Protein AF-A0A6V7JQC1-F1 (afdb_monomer_lite)

Secondary structure (DSSP, 8-state):
---GGG-B--EEE-SSGGGEEE-GGG-BS-----HHHHHHHHHHHHHHHHHHHHHTTTS----HHHHHHHHHHHHHHHHHHTT---EEEEEEEE--SSSSSEEEEEEEE-

Structure (mmCIF, N/CA/C/O backbone):
data_AF-A0A6V7JQC1-F1
#
_entry.id   AF-A0A6V7JQC1-F1
#
loop_
_atom_site.group_PDB
_atom_site.id
_atom_site.type_symbol
_atom_site.label_atom_id
_atom_site.label_alt_id
_atom_site.label_comp_id
_atom_site.label_asym_id
_atom_site.label_entity_id
_atom_site.label_seq_id
_atom_site.pdbx_PDB_ins_code
_atom_site.Cartn_x
_atom_site.Cartn_y
_atom_site.Cartn_z
_atom_site.occupancy
_atom_site.B_iso_or_equiv
_atom_site.auth_seq_id
_atom_site.auth_comp_id
_atom_site.auth_asym_id
_atom_site.auth_atom_id
_atom_site.pdbx_PDB_model_num
ATOM 1 N N . GLY A 1 1 ? 7.703 18.642 -7.700 1.00 82.50 1 GLY A N 1
ATOM 2 C CA . GLY A 1 1 ? 7.455 17.409 -6.925 1.00 82.50 1 GLY A CA 1
ATOM 3 C C . GLY A 1 1 ? 6.597 17.744 -5.724 1.00 82.50 1 GLY A C 1
ATOM 4 O O . GLY A 1 1 ? 6.669 18.875 -5.261 1.00 82.50 1 GLY A O 1
ATOM 5 N N . ILE A 1 2 ? 5.774 16.802 -5.265 1.00 93.81 2 ILE A N 1
ATOM 6 C CA . ILE A 1 2 ? 4.925 16.946 -4.070 1.00 93.81 2 ILE A CA 1
ATOM 7 C C . ILE A 1 2 ? 5.698 16.381 -2.870 1.00 93.81 2 ILE A C 1
ATOM 9 O O . ILE A 1 2 ? 6.441 15.416 -3.031 1.00 93.81 2 ILE A O 1
ATOM 13 N N . ASP A 1 3 ? 5.540 16.981 -1.690 1.00 96.88 3 ASP A N 1
ATOM 14 C CA . ASP A 1 3 ? 6.086 16.448 -0.436 1.00 96.88 3 ASP A CA 1
ATOM 15 C C . ASP A 1 3 ? 5.550 15.021 -0.180 1.00 96.88 3 ASP A C 1
ATOM 17 O O . ASP A 1 3 ? 4.334 14.868 -0.017 1.00 96.88 3 ASP A O 1
ATOM 21 N N . PRO A 1 4 ? 6.408 13.980 -0.121 1.00 96.31 4 PRO A N 1
ATOM 22 C CA . PRO A 1 4 ? 5.973 12.597 0.071 1.00 96.31 4 PRO A CA 1
ATOM 23 C C . PRO A 1 4 ? 5.170 12.370 1.353 1.00 96.31 4 PRO A C 1
ATOM 25 O O . PRO A 1 4 ? 4.326 11.478 1.382 1.00 96.31 4 PRO A O 1
ATOM 28 N N . GLN A 1 5 ? 5.382 13.177 2.400 1.00 96.69 5 GLN A N 1
ATOM 29 C CA . GLN A 1 5 ? 4.619 13.058 3.650 1.00 96.69 5 GLN A CA 1
ATOM 30 C C . GLN A 1 5 ? 3.147 13.456 3.483 1.00 96.69 5 GLN A C 1
ATOM 32 O O . GLN A 1 5 ? 2.305 13.075 4.293 1.00 96.69 5 GLN A O 1
ATOM 37 N N . LYS A 1 6 ? 2.831 14.210 2.425 1.00 96.44 6 LYS A N 1
ATOM 38 C CA . LYS A 1 6 ? 1.478 14.670 2.095 1.00 96.44 6 LYS A CA 1
ATOM 39 C C . LYS A 1 6 ? 0.823 13.832 0.998 1.0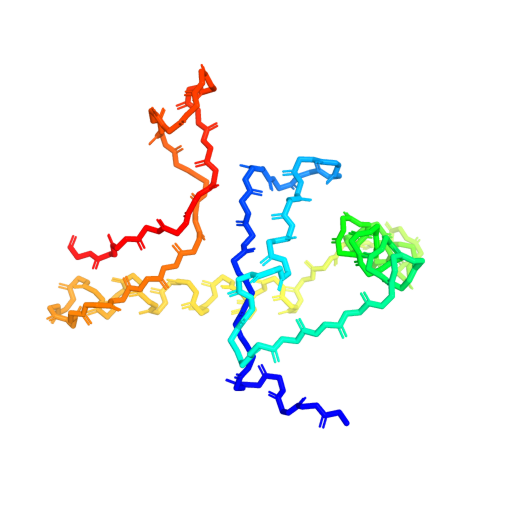0 96.44 6 LYS A C 1
ATOM 41 O O . LYS A 1 6 ? -0.283 14.166 0.581 1.00 96.44 6 LYS A O 1
ATOM 46 N N . VAL A 1 7 ? 1.492 12.778 0.524 1.00 97.50 7 VAL A N 1
ATOM 47 C CA . VAL A 1 7 ? 0.988 11.883 -0.520 1.00 97.50 7 VAL A CA 1
ATOM 48 C C . VAL A 1 7 ? 0.545 10.561 0.097 1.00 97.50 7 VAL A C 1
ATOM 50 O O . VAL A 1 7 ? 1.299 9.898 0.805 1.00 97.50 7 VAL A O 1
ATOM 53 N N . SER A 1 8 ? -0.676 10.151 -0.220 1.00 97.50 8 SER A N 1
ATOM 54 C CA . SER A 1 8 ? -1.218 8.840 0.114 1.00 97.50 8 SER A CA 1
ATOM 55 C C . SER A 1 8 ? -1.763 8.184 -1.145 1.00 97.50 8 SER A C 1
ATOM 57 O O . SER A 1 8 ? -2.549 8.792 -1.868 1.00 97.50 8 SER A O 1
ATOM 59 N N . VAL A 1 9 ? -1.342 6.950 -1.406 1.00 98.25 9 VAL A N 1
ATOM 60 C CA . VAL A 1 9 ? -1.800 6.130 -2.530 1.00 98.25 9 VAL A CA 1
ATOM 61 C C . VAL A 1 9 ? -2.232 4.780 -1.961 1.00 98.25 9 VAL A C 1
ATOM 63 O O . VAL A 1 9 ? -1.387 4.080 -1.398 1.00 98.25 9 VAL A O 1
ATOM 66 N N . PRO A 1 10 ? -3.510 4.388 -2.086 1.00 98.44 10 PRO A N 1
ATOM 67 C CA . PRO A 1 10 ? -3.944 3.051 -1.702 1.00 98.44 10 PRO A CA 1
ATOM 68 C C . PRO A 1 10 ? -3.259 1.986 -2.564 1.00 98.44 10 PRO A C 1
ATOM 70 O O . PRO A 1 10 ? -3.222 2.106 -3.789 1.00 98.44 10 PRO A O 1
ATOM 73 N N . VAL A 1 11 ? -2.748 0.927 -1.935 1.00 98.69 11 VAL A N 1
ATOM 74 C CA . VAL A 1 11 ? -2.182 -0.236 -2.635 1.00 98.69 11 VAL A CA 1
ATOM 75 C C . VAL A 1 11 ? -2.959 -1.477 -2.217 1.00 98.69 11 VAL A C 1
ATOM 77 O O . VAL A 1 11 ? -2.983 -1.847 -1.040 1.00 98.69 11 VAL A O 1
ATOM 80 N N . ILE A 1 12 ? -3.621 -2.099 -3.189 1.00 98.75 12 ILE A N 1
ATOM 81 C CA . ILE A 1 12 ? -4.505 -3.249 -2.983 1.00 98.75 12 ILE A CA 1
ATOM 82 C C . ILE A 1 12 ? -3.899 -4.521 -3.587 1.00 98.75 12 ILE A C 1
ATOM 84 O O . ILE A 1 12 ? -2.847 -4.476 -4.227 1.00 98.75 12 ILE A O 1
ATOM 88 N N . GLY A 1 13 ? -4.567 -5.658 -3.392 1.00 98.62 13 GLY A N 1
ATOM 89 C CA . GLY A 1 13 ? -4.135 -6.936 -3.956 1.00 98.62 13 GLY A CA 1
ATOM 90 C C . GLY A 1 13 ? -3.257 -7.733 -3.003 1.00 98.62 13 GLY A C 1
ATOM 91 O O . GLY A 1 13 ? -3.727 -8.172 -1.955 1.00 98.62 13 GLY A O 1
ATOM 92 N N . GLY A 1 14 ? -1.999 -7.948 -3.371 1.00 98.31 14 GLY A N 1
ATOM 93 C CA . GLY A 1 14 ? -1.002 -8.693 -2.606 1.00 98.31 14 GLY A CA 1
ATOM 94 C C . GLY A 1 14 ? 0.325 -7.941 -2.484 1.00 98.31 14 GLY A C 1
ATOM 95 O O . GLY A 1 14 ? 0.411 -6.744 -2.743 1.00 98.31 14 GLY A O 1
ATOM 96 N N . HIS A 1 15 ? 1.373 -8.653 -2.062 1.00 98.38 15 HIS A N 1
ATOM 97 C CA . HIS A 1 15 ? 2.711 -8.093 -1.828 1.00 98.38 15 HIS A CA 1
ATOM 98 C C . HIS A 1 15 ? 3.802 -8.782 -2.672 1.00 98.38 15 HIS A C 1
ATOM 100 O O . HIS A 1 15 ? 4.935 -8.951 -2.229 1.00 98.38 15 HIS A O 1
ATOM 106 N N . SER A 1 16 ? 3.460 -9.238 -3.884 1.00 97.38 16 SER A N 1
ATOM 107 C CA . SER A 1 16 ? 4.421 -9.858 -4.811 1.00 97.38 16 SER A CA 1
ATOM 108 C C . SER A 1 16 ? 4.129 -9.511 -6.272 1.00 97.38 16 SER A C 1
ATOM 110 O O . SER A 1 16 ? 3.050 -9.836 -6.778 1.00 97.38 16 SER A O 1
ATOM 112 N N . GLY A 1 17 ? 5.093 -8.874 -6.947 1.00 96.81 17 GLY A N 1
ATOM 113 C CA . GLY A 1 17 ? 5.043 -8.543 -8.375 1.00 96.81 17 GLY A CA 1
ATOM 114 C C . GLY A 1 17 ? 3.701 -7.950 -8.807 1.00 96.81 17 GLY A C 1
ATOM 115 O O . GLY A 1 17 ? 3.198 -7.012 -8.193 1.00 96.81 17 GLY A O 1
ATOM 116 N N . ILE A 1 18 ? 3.075 -8.563 -9.815 1.00 98.00 18 ILE A N 1
ATOM 117 C CA . ILE A 1 18 ? 1.814 -8.096 -10.418 1.00 98.00 18 ILE A CA 1
ATOM 118 C C . ILE A 1 18 ? 0.619 -8.044 -9.454 1.00 98.00 18 ILE A C 1
ATOM 120 O O . ILE A 1 18 ? -0.387 -7.411 -9.758 1.00 98.00 18 ILE A O 1
ATOM 124 N N . THR A 1 19 ? 0.704 -8.708 -8.296 1.00 98.44 19 THR A N 1
ATOM 125 C CA . THR A 1 19 ? -0.354 -8.637 -7.275 1.00 98.44 19 THR A CA 1
ATOM 126 C C . THR A 1 19 ? -0.359 -7.299 -6.540 1.00 98.44 19 THR A C 1
ATOM 128 O O . THR A 1 19 ? -1.354 -6.977 -5.900 1.00 98.44 19 THR A O 1
ATOM 131 N N . ILE A 1 20 ? 0.720 -6.515 -6.623 1.00 98.81 20 ILE A N 1
ATOM 132 C CA . ILE A 1 20 ? 0.815 -5.179 -6.034 1.00 98.81 20 ILE A CA 1
ATOM 133 C C . ILE A 1 20 ? 0.097 -4.205 -6.973 1.00 98.81 20 ILE A C 1
ATOM 135 O O . ILE A 1 20 ? 0.585 -3.908 -8.066 1.00 98.81 20 ILE A O 1
ATOM 139 N N . ILE A 1 21 ? -1.069 -3.712 -6.556 1.00 98.69 21 ILE A N 1
ATOM 140 C CA . ILE A 1 21 ? -1.929 -2.863 -7.390 1.00 98.69 21 ILE A CA 1
ATOM 141 C C . ILE A 1 21 ? -2.006 -1.461 -6.764 1.00 98.69 21 ILE A C 1
ATOM 143 O O . ILE A 1 21 ? -2.829 -1.232 -5.871 1.00 98.69 21 ILE A O 1
ATOM 147 N N . PRO A 1 22 ? -1.152 -0.506 -7.183 1.00 98.50 22 PRO A N 1
ATOM 148 C CA . PRO A 1 22 ? -1.245 0.879 -6.738 1.00 98.50 22 PRO A CA 1
ATOM 149 C C . PRO A 1 22 ? -2.432 1.577 -7.411 1.00 98.50 22 PRO A C 1
ATOM 151 O O . PRO A 1 22 ? -2.464 1.773 -8.625 1.00 98.50 22 PRO A O 1
ATOM 154 N N . VAL A 1 23 ? -3.415 1.997 -6.620 1.00 98.25 23 VAL A N 1
ATOM 155 C CA . VAL A 1 23 ? -4.622 2.670 -7.115 1.00 98.25 23 VAL A CA 1
ATOM 156 C C . VAL A 1 23 ? -4.344 4.170 -7.250 1.00 98.25 23 VAL A C 1
ATOM 158 O O . VAL A 1 23 ? -4.851 4.989 -6.485 1.00 98.25 23 VAL A O 1
ATOM 161 N N . ILE A 1 24 ? -3.496 4.542 -8.218 1.00 98.19 24 ILE A N 1
ATOM 162 C CA . ILE A 1 24 ? -3.038 5.931 -8.441 1.00 98.19 24 ILE A CA 1
ATOM 163 C C . ILE A 1 24 ? -4.211 6.897 -8.672 1.00 98.19 24 ILE A C 1
ATOM 165 O O . ILE A 1 24 ? -4.154 8.051 -8.256 1.00 98.19 24 ILE A O 1
ATOM 169 N N . SER A 1 25 ? -5.312 6.414 -9.251 1.00 98.06 25 SER A N 1
ATOM 170 C CA . SER A 1 25 ? -6.550 7.183 -9.432 1.00 98.06 25 SER A CA 1
ATOM 171 C C . SER A 1 25 ? -7.208 7.633 -8.120 1.00 98.06 25 SER A C 1
ATOM 173 O O . SER A 1 25 ? -8.035 8.539 -8.136 1.00 98.06 25 SER A O 1
ATOM 175 N N . GLN A 1 26 ? -6.844 7.030 -6.984 1.00 98.19 26 GLN A N 1
ATOM 176 C CA . GLN A 1 26 ? -7.314 7.398 -5.643 1.00 98.19 26 GLN A CA 1
ATOM 177 C C . GLN A 1 26 ? -6.225 8.068 -4.793 1.00 98.19 26 GLN A C 1
ATOM 179 O O . GLN A 1 26 ? -6.363 8.174 -3.570 1.00 98.19 26 GLN A O 1
ATOM 184 N N . ALA A 1 27 ? -5.135 8.516 -5.416 1.00 97.62 27 ALA A N 1
ATOM 185 C CA . ALA A 1 27 ? -4.094 9.253 -4.723 1.00 97.62 27 ALA A CA 1
ATOM 186 C C . ALA A 1 27 ? -4.638 10.545 -4.089 1.00 97.62 27 ALA A C 1
ATOM 188 O O . ALA A 1 27 ? -5.494 11.238 -4.646 1.0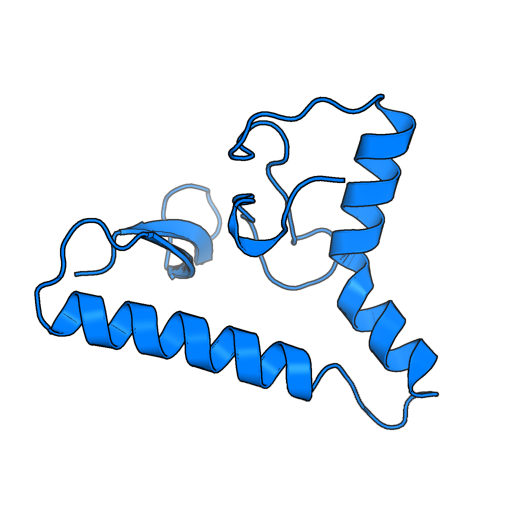0 97.62 27 ALA A O 1
ATOM 189 N N . LYS A 1 28 ? -4.110 10.887 -2.914 1.00 97.25 28 LYS A N 1
ATOM 190 C CA . LYS A 1 28 ? -4.375 12.144 -2.209 1.00 97.25 28 LYS A CA 1
ATOM 191 C C . LYS A 1 28 ? -3.043 12.853 -1.949 1.00 97.25 28 LYS A C 1
ATOM 193 O O . LYS A 1 28 ? -2.211 12.255 -1.273 1.00 97.25 28 LYS A O 1
ATOM 198 N N . PRO A 1 29 ? -2.829 14.092 -2.433 1.00 96.69 29 PRO A N 1
ATOM 199 C CA . PRO A 1 29 ? -3.694 14.847 -3.347 1.00 96.69 29 PRO A CA 1
ATOM 200 C C . PRO A 1 29 ? -3.883 14.134 -4.695 1.00 96.69 29 PRO A C 1
ATOM 202 O O . PRO A 1 29 ? -3.081 13.279 -5.063 1.00 96.69 29 PRO A O 1
ATOM 205 N N . SER A 1 30 ? -4.945 14.501 -5.419 1.00 97.00 30 SER A N 1
ATOM 206 C CA . SER A 1 30 ? -5.221 13.942 -6.744 1.00 97.00 30 SER A CA 1
ATOM 207 C C . SER A 1 30 ? -4.063 14.231 -7.694 1.00 97.00 30 SER A C 1
ATOM 209 O O . SER A 1 30 ? -3.581 15.363 -7.773 1.00 97.00 30 SER A O 1
ATOM 211 N N . VAL A 1 31 ? -3.652 13.216 -8.445 1.00 96.19 31 VAL A N 1
ATOM 212 C CA . VAL A 1 31 ? -2.624 13.308 -9.486 1.00 96.19 31 VAL A CA 1
ATOM 213 C C . VAL A 1 31 ? -3.150 12.675 -10.766 1.00 96.19 31 VAL A C 1
ATOM 215 O O . VAL A 1 31 ? -4.015 11.803 -10.726 1.00 96.19 31 VAL A O 1
ATOM 218 N N . SER A 1 32 ? -2.633 13.125 -11.903 1.00 95.44 32 SER A N 1
ATOM 219 C CA . SER A 1 32 ? -2.932 12.553 -13.211 1.00 95.44 32 SER A CA 1
ATOM 220 C C . SER A 1 32 ? -1.628 12.398 -13.976 1.00 95.44 32 SER A C 1
ATOM 222 O O . SER A 1 32 ? -0.786 13.299 -13.953 1.00 95.44 32 SER A O 1
ATOM 224 N N . PHE A 1 33 ? -1.461 11.247 -14.614 1.00 96.12 33 PHE A N 1
ATOM 225 C CA . PHE A 1 33 ? -0.284 10.904 -15.396 1.00 96.12 33 PHE A CA 1
ATOM 226 C C . PHE A 1 33 ? -0.729 10.429 -16.780 1.00 96.12 33 PHE A C 1
ATOM 228 O O . PHE A 1 33 ? -1.756 9.756 -16.873 1.00 96.12 33 PHE A O 1
ATOM 235 N N . PRO A 1 34 ? 0.038 10.734 -17.838 1.00 98.00 34 PRO A N 1
ATOM 236 C CA . PRO A 1 34 ? -0.090 10.052 -19.122 1.00 98.00 34 PRO A CA 1
ATOM 237 C C . PRO A 1 34 ? 0.048 8.528 -18.970 1.00 98.00 34 PRO A C 1
ATOM 239 O O . PRO A 1 34 ? 0.756 8.060 -18.075 1.00 98.00 34 PRO A O 1
ATOM 242 N N . ASP A 1 35 ? -0.598 7.757 -19.84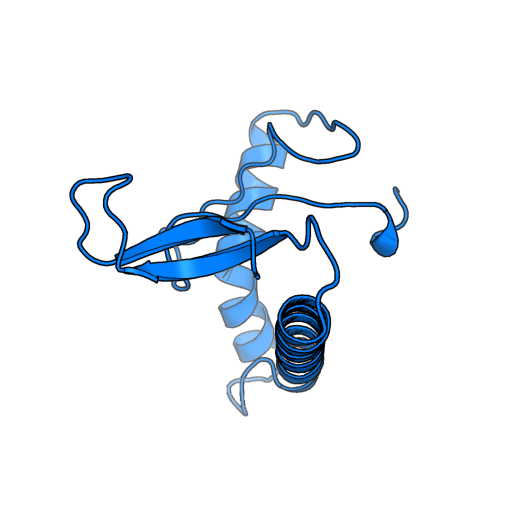7 1.00 97.12 35 ASP A N 1
ATOM 243 C CA . ASP A 1 35 ? -0.681 6.291 -19.735 1.00 97.12 35 ASP A CA 1
ATOM 244 C C . ASP A 1 35 ? 0.691 5.600 -19.694 1.00 97.12 35 ASP A C 1
ATOM 246 O O . ASP A 1 35 ? 0.893 4.652 -18.931 1.00 97.12 35 ASP A O 1
ATOM 250 N N . ASP A 1 36 ? 1.658 6.085 -20.474 1.00 97.69 36 ASP A N 1
ATOM 251 C CA . ASP A 1 36 ? 3.031 5.573 -20.501 1.00 97.69 36 ASP A CA 1
ATOM 252 C C . ASP A 1 36 ? 3.744 5.787 -19.157 1.00 97.69 36 ASP A C 1
ATOM 254 O O . ASP A 1 36 ? 4.378 4.869 -18.629 1.00 97.69 36 ASP A O 1
ATOM 258 N N . GLN A 1 37 ? 3.576 6.967 -18.553 1.00 98.06 37 GLN A N 1
ATOM 259 C CA . GLN A 1 37 ? 4.140 7.284 -17.240 1.00 98.06 37 GLN A CA 1
ATOM 260 C C . GLN A 1 37 ? 3.425 6.539 -16.113 1.00 98.06 37 GLN A C 1
ATOM 262 O O . GLN A 1 37 ? 4.081 6.070 -15.181 1.00 98.06 37 GLN A O 1
ATOM 267 N N . LEU A 1 38 ? 2.099 6.396 -16.193 1.00 98.06 38 LEU A N 1
ATOM 268 C CA . LEU A 1 38 ? 1.309 5.637 -15.225 1.00 98.06 38 LEU A CA 1
ATOM 269 C C . LEU A 1 38 ? 1.710 4.158 -15.229 1.00 98.06 38 LEU A C 1
ATOM 271 O O . LEU A 1 38 ? 1.879 3.557 -14.162 1.00 98.06 38 LEU A O 1
ATOM 275 N N . LYS A 1 39 ? 1.910 3.585 -16.420 1.00 97.94 39 LYS A N 1
ATOM 276 C CA . LYS A 1 39 ? 2.390 2.213 -16.588 1.00 97.94 39 LYS A CA 1
ATOM 277 C C . LYS A 1 39 ? 3.793 2.043 -16.010 1.00 97.94 39 LYS A C 1
ATOM 279 O O . LYS A 1 39 ? 3.985 1.177 -15.159 1.00 97.94 39 LYS A O 1
ATOM 284 N N . ALA A 1 40 ? 4.736 2.904 -16.391 1.00 98.38 40 ALA A N 1
ATOM 285 C CA . ALA A 1 40 ? 6.105 2.849 -15.879 1.00 98.38 40 ALA A CA 1
ATOM 286 C C . ALA A 1 40 ? 6.164 3.021 -14.349 1.00 98.38 40 ALA A C 1
ATOM 288 O O . ALA A 1 40 ? 6.924 2.329 -13.670 1.00 98.38 40 ALA A O 1
ATOM 289 N N . LEU A 1 41 ? 5.338 3.908 -13.781 1.00 98.31 41 LEU A N 1
ATOM 290 C CA . LEU A 1 41 ? 5.217 4.083 -12.332 1.00 98.31 41 LEU A CA 1
ATOM 291 C C . LEU A 1 41 ? 4.678 2.818 -11.653 1.00 98.31 41 LEU A C 1
ATOM 293 O O . LEU A 1 41 ? 5.209 2.407 -10.622 1.00 98.31 41 LEU A O 1
ATOM 297 N N . THR A 1 42 ? 3.648 2.201 -12.229 1.00 98.31 42 THR A N 1
ATOM 298 C CA . THR A 1 42 ? 3.046 0.968 -11.704 1.00 98.31 42 THR A CA 1
ATOM 299 C C . THR A 1 42 ? 4.052 -0.180 -11.706 1.00 98.31 42 THR A C 1
ATOM 301 O O . THR A 1 42 ? 4.257 -0.806 -10.667 1.00 98.31 42 THR A O 1
ATOM 304 N N . GLU A 1 43 ? 4.740 -0.406 -12.828 1.00 98.31 43 GLU A N 1
ATOM 305 C CA . GLU A 1 43 ? 5.785 -1.432 -12.954 1.00 98.31 43 GLU A CA 1
ATOM 306 C C . GLU A 1 43 ? 6.920 -1.196 -11.951 1.00 98.31 43 GLU A C 1
ATOM 308 O O . GLU A 1 43 ? 7.353 -2.118 -11.259 1.00 98.31 43 GLU A O 1
ATOM 313 N N . ARG A 1 44 ? 7.352 0.059 -11.785 1.00 98.31 44 ARG A N 1
ATOM 314 C CA . ARG A 1 44 ? 8.395 0.401 -10.814 1.00 98.31 44 ARG A CA 1
ATOM 315 C C . ARG A 1 44 ? 7.969 0.138 -9.369 1.00 98.31 44 ARG A C 1
ATOM 317 O O . ARG A 1 44 ? 8.789 -0.305 -8.570 1.00 98.31 44 ARG A O 1
ATOM 324 N N . ILE A 1 45 ? 6.707 0.390 -9.014 1.00 98.38 45 ILE A N 1
ATOM 325 C CA . ILE A 1 45 ? 6.176 0.062 -7.679 1.00 98.38 45 ILE A CA 1
ATOM 326 C C . ILE A 1 45 ? 6.180 -1.458 -7.456 1.00 98.38 45 ILE A C 1
ATOM 328 O O . ILE A 1 45 ? 6.563 -1.910 -6.377 1.00 98.38 45 ILE A O 1
ATOM 332 N N . GLN A 1 46 ? 5.795 -2.240 -8.467 1.00 98.38 46 GLN A N 1
ATOM 333 C CA . GLN A 1 46 ? 5.769 -3.707 -8.405 1.00 98.38 46 GLN A CA 1
ATOM 334 C C . GLN A 1 46 ? 7.176 -4.310 -8.264 1.00 98.38 46 GLN A C 1
ATOM 336 O O . GLN A 1 46 ? 7.371 -5.253 -7.496 1.00 98.38 46 GLN A O 1
ATOM 341 N N . GLU A 1 47 ? 8.163 -3.728 -8.948 1.00 97.62 47 GLU A N 1
ATOM 342 C CA . GLU A 1 47 ? 9.540 -4.233 -8.996 1.00 97.62 47 GLU A CA 1
ATOM 343 C C . GLU A 1 47 ? 10.498 -3.580 -7.990 1.00 97.62 47 GLU A C 1
ATOM 345 O O . GLU A 1 47 ? 11.664 -3.969 -7.911 1.00 97.62 47 GLU A O 1
ATOM 350 N N . ALA A 1 48 ? 10.037 -2.633 -7.166 1.00 97.44 48 ALA A N 1
ATOM 351 C CA . ALA A 1 48 ? 10.892 -1.893 -6.233 1.00 97.44 48 ALA A CA 1
ATOM 352 C C . ALA A 1 48 ? 11.715 -2.810 -5.304 1.00 97.44 48 ALA A C 1
ATOM 354 O O . ALA A 1 48 ? 12.882 -2.538 -5.014 1.00 97.44 48 ALA A O 1
ATOM 355 N N . GLY A 1 49 ? 11.136 -3.930 -4.854 1.00 94.12 49 GLY A N 1
ATOM 356 C CA . GLY A 1 49 ? 11.855 -4.927 -4.055 1.00 94.12 49 GLY A CA 1
ATOM 357 C C . GLY A 1 49 ? 13.008 -5.576 -4.828 1.00 94.12 49 GLY A C 1
ATOM 358 O O . GLY A 1 49 ? 14.129 -5.667 -4.318 1.00 94.12 49 GLY A O 1
ATOM 359 N N . THR A 1 50 ? 12.750 -5.963 -6.079 1.00 95.25 50 THR A N 1
ATOM 360 C CA . THR A 1 50 ? 13.746 -6.509 -7.007 1.00 95.25 50 THR A CA 1
ATOM 361 C C . THR A 1 50 ? 14.849 -5.488 -7.298 1.00 95.25 50 THR A C 1
ATOM 363 O O . THR A 1 50 ? 16.029 -5.846 -7.290 1.00 95.25 50 THR A O 1
ATOM 366 N N . GLU A 1 51 ? 14.495 -4.217 -7.516 1.00 96.31 51 GLU A N 1
ATOM 367 C CA . GLU A 1 51 ? 15.458 -3.127 -7.734 1.00 96.31 51 GLU A CA 1
ATOM 368 C C . GLU A 1 51 ? 16.427 -2.983 -6.555 1.00 96.31 51 GLU A C 1
ATOM 370 O O . GLU A 1 51 ? 17.635 -2.870 -6.764 1.00 96.31 51 GLU A O 1
ATOM 375 N N . VAL A 1 52 ? 15.935 -3.069 -5.314 1.00 96.56 52 VAL A N 1
ATOM 376 C CA . VAL A 1 52 ? 16.790 -2.990 -4.118 1.00 96.56 52 VAL A CA 1
ATOM 377 C C . VAL A 1 52 ? 17.720 -4.198 -4.000 1.00 96.56 52 VAL A C 1
ATOM 379 O O . VAL A 1 52 ? 18.896 -4.025 -3.681 1.00 96.56 52 VAL A O 1
ATOM 382 N N . VAL A 1 53 ? 17.234 -5.414 -4.273 1.00 95.75 53 VAL A N 1
ATOM 383 C CA . VAL A 1 53 ? 18.079 -6.625 -4.258 1.00 95.75 53 VAL A CA 1
ATOM 384 C C . VAL A 1 53 ? 19.190 -6.523 -5.303 1.00 95.75 53 VAL A C 1
ATOM 386 O O . VAL A 1 53 ? 20.353 -6.802 -4.999 1.00 95.75 53 VAL A O 1
ATOM 389 N N . LYS A 1 54 ? 18.851 -6.073 -6.517 1.00 95.44 54 LYS A N 1
ATOM 390 C CA . LYS A 1 54 ? 19.822 -5.830 -7.592 1.00 95.44 54 LYS A CA 1
ATOM 391 C C . LYS A 1 54 ? 20.838 -4.761 -7.192 1.00 95.44 54 LYS A C 1
ATOM 393 O O . LYS A 1 54 ? 22.035 -4.986 -7.342 1.00 95.44 54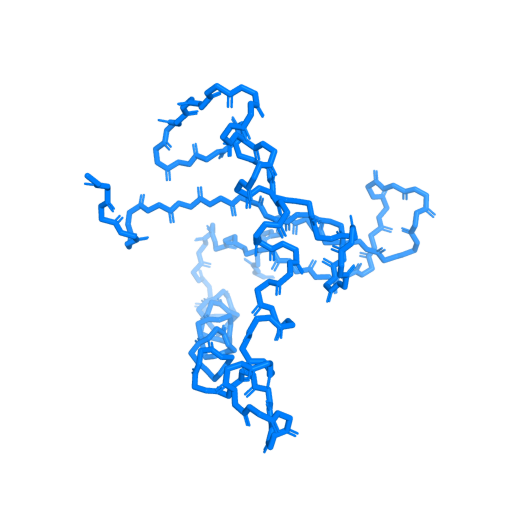 LYS A O 1
ATOM 398 N N . ALA A 1 55 ? 20.386 -3.644 -6.619 1.00 96.12 55 ALA A N 1
ATOM 399 C CA . ALA A 1 55 ? 21.262 -2.571 -6.145 1.00 96.12 55 ALA A CA 1
ATOM 400 C C . ALA A 1 55 ? 22.201 -3.025 -5.014 1.00 96.12 55 ALA A C 1
ATOM 402 O O . ALA A 1 55 ? 23.324 -2.541 -4.909 1.00 96.12 55 ALA A O 1
ATOM 403 N N . LYS A 1 56 ? 21.773 -3.992 -4.196 1.00 95.00 56 LYS A N 1
ATOM 404 C CA . LYS A 1 56 ? 22.605 -4.652 -3.181 1.00 95.00 56 LYS A CA 1
ATOM 405 C C . LYS A 1 56 ? 23.413 -5.838 -3.727 1.00 95.00 56 LYS A C 1
ATOM 407 O O . LYS A 1 56 ? 23.951 -6.609 -2.936 1.00 95.00 56 LYS A O 1
ATOM 412 N N . ALA A 1 57 ? 23.493 -6.020 -5.047 1.00 91.75 57 ALA A N 1
ATOM 413 C CA . ALA A 1 57 ? 24.207 -7.122 -5.701 1.00 91.75 57 ALA A CA 1
ATOM 414 C C . ALA A 1 57 ? 23.838 -8.516 -5.145 1.00 91.75 57 ALA A C 1
ATOM 416 O O . ALA A 1 57 ? 24.690 -9.391 -5.011 1.00 91.75 57 ALA A O 1
ATOM 417 N N . GLY A 1 58 ? 22.572 -8.715 -4.761 1.00 89.69 58 GLY A N 1
ATOM 418 C CA . GLY A 1 58 ? 22.090 -9.979 -4.193 1.00 89.69 58 GLY A CA 1
ATOM 419 C C . GLY A 1 58 ? 22.478 -10.234 -2.730 1.00 89.69 58 GLY A C 1
ATOM 420 O O . GLY A 1 58 ? 22.086 -11.254 -2.176 1.00 89.69 58 GLY A O 1
ATOM 421 N N . THR A 1 59 ? 23.183 -9.312 -2.067 1.00 90.25 59 THR A N 1
ATOM 422 C CA . THR A 1 59 ? 23.631 -9.468 -0.664 1.00 90.25 59 THR A CA 1
ATOM 423 C C . THR A 1 59 ? 22.539 -9.188 0.379 1.00 90.25 59 THR A C 1
ATOM 425 O O . THR A 1 59 ? 22.798 -9.164 1.580 1.00 90.25 59 THR A O 1
ATOM 428 N N . GLY A 1 60 ? 21.299 -8.970 -0.064 1.00 91.31 60 GLY A N 1
ATOM 429 C CA . GLY A 1 60 ? 20.136 -8.763 0.792 1.00 91.31 60 GLY A CA 1
ATOM 430 C C . GLY A 1 60 ? 19.051 -7.933 0.112 1.00 91.31 60 GLY A C 1
ATOM 431 O O . GLY A 1 60 ? 19.236 -7.415 -0.987 1.00 91.31 60 GLY A O 1
ATOM 432 N N . SER A 1 61 ? 17.912 -7.783 0.784 1.00 95.25 61 SER A N 1
ATOM 433 C CA . SER A 1 61 ? 16.755 -7.018 0.304 1.00 95.25 61 SER A CA 1
ATOM 434 C C . SER A 1 61 ? 16.578 -5.698 1.070 1.00 95.25 61 SER A C 1
ATOM 436 O O . SER A 1 61 ? 17.476 -5.235 1.787 1.00 95.25 61 SER A O 1
ATOM 438 N N . ALA A 1 62 ? 15.438 -5.033 0.880 1.00 95.69 62 ALA A N 1
ATOM 439 C CA . ALA A 1 62 ? 15.070 -3.823 1.604 1.00 95.69 62 ALA A CA 1
ATOM 440 C C . ALA A 1 62 ? 14.972 -4.088 3.117 1.00 95.69 62 ALA A C 1
ATOM 442 O O . ALA A 1 62 ? 14.118 -4.840 3.570 1.00 95.69 62 ALA A O 1
ATOM 443 N N . THR A 1 63 ? 15.844 -3.450 3.902 1.00 97.38 63 THR A N 1
ATOM 444 C CA . THR A 1 63 ? 15.888 -3.602 5.366 1.00 97.38 63 THR A CA 1
ATOM 445 C C . THR A 1 63 ? 15.433 -2.331 6.069 1.00 97.38 63 THR A C 1
ATOM 447 O O . THR A 1 63 ? 14.428 -2.345 6.766 1.00 97.38 63 THR A O 1
ATOM 450 N N . LEU A 1 64 ? 16.121 -1.208 5.845 1.00 98.06 64 LEU A N 1
ATOM 451 C CA . LEU A 1 64 ? 15.828 0.060 6.525 1.00 98.06 64 LEU A CA 1
ATOM 452 C C . LEU A 1 64 ? 14.446 0.618 6.167 1.00 98.06 64 LEU A C 1
ATOM 454 O O . LEU A 1 64 ? 13.683 0.996 7.051 1.00 98.06 64 LEU A O 1
ATOM 458 N N . SER A 1 65 ? 14.093 0.623 4.879 1.00 97.56 65 SER A N 1
ATOM 459 C CA . SER A 1 65 ? 12.765 1.055 4.429 1.00 97.56 65 SER A CA 1
ATOM 460 C C . SER A 1 65 ? 11.659 0.131 4.941 1.00 97.56 65 SER A C 1
ATOM 462 O O . SER A 1 65 ? 10.587 0.612 5.302 1.00 97.56 65 SER A O 1
ATOM 464 N N . MET A 1 66 ? 11.928 -1.175 5.045 1.00 97.94 66 MET A N 1
ATOM 465 C CA . MET A 1 66 ? 10.975 -2.133 5.606 1.00 97.94 66 MET A CA 1
ATOM 466 C C . MET A 1 66 ? 10.819 -1.961 7.122 1.00 97.94 66 MET A C 1
ATOM 468 O O . MET A 1 66 ? 9.701 -1.993 7.622 1.00 97.94 66 MET A O 1
ATOM 472 N N . ALA A 1 67 ? 11.906 -1.703 7.855 1.00 98.50 67 ALA A N 1
ATOM 473 C CA . ALA A 1 67 ? 11.849 -1.390 9.282 1.00 98.50 67 ALA A CA 1
ATOM 474 C C . ALA A 1 67 ? 11.018 -0.124 9.541 1.00 98.50 67 ALA A C 1
ATOM 476 O O . ALA A 1 67 ? 10.165 -0.117 10.426 1.00 98.50 67 ALA A O 1
ATOM 477 N N . TYR A 1 68 ? 11.202 0.916 8.721 1.00 98.56 68 TYR A N 1
ATOM 478 C CA . TYR A 1 68 ? 10.377 2.122 8.770 1.00 98.56 68 TYR A CA 1
ATOM 479 C C . TYR A 1 68 ? 8.893 1.825 8.495 1.00 98.56 68 TYR A C 1
ATOM 481 O O . TYR A 1 68 ? 8.029 2.244 9.265 1.00 98.56 68 TYR A O 1
ATOM 489 N N . ALA A 1 69 ? 8.589 1.074 7.430 1.00 98.31 69 ALA A N 1
ATOM 490 C CA . ALA A 1 69 ? 7.214 0.720 7.076 1.00 98.31 69 ALA A CA 1
ATOM 491 C C . ALA A 1 69 ? 6.533 -0.127 8.167 1.00 98.31 69 ALA A C 1
ATOM 493 O O . ALA A 1 69 ? 5.390 0.145 8.536 1.00 98.31 69 ALA A O 1
ATOM 494 N N . GLY A 1 70 ? 7.252 -1.102 8.731 1.00 98.44 70 GLY A N 1
ATOM 495 C CA . GLY A 1 70 ? 6.774 -1.928 9.838 1.00 98.44 70 GLY A CA 1
ATOM 496 C C . GLY A 1 70 ? 6.510 -1.112 11.104 1.00 98.44 70 GLY A C 1
ATOM 497 O O . GLY A 1 70 ? 5.451 -1.258 11.709 1.00 98.44 70 GLY A O 1
ATOM 498 N N . ALA A 1 71 ? 7.423 -0.205 11.467 1.00 98.69 71 ALA A N 1
ATOM 499 C CA . ALA A 1 71 ? 7.234 0.691 12.606 1.00 98.69 71 ALA A CA 1
ATOM 500 C C . ALA A 1 71 ? 6.018 1.609 12.413 1.00 98.69 71 ALA A C 1
ATOM 502 O O . ALA A 1 71 ? 5.193 1.721 13.317 1.00 98.69 71 ALA A O 1
ATOM 503 N N . ARG A 1 72 ? 5.854 2.208 11.224 1.00 98.44 72 ARG A N 1
ATOM 504 C CA . ARG A 1 72 ? 4.684 3.036 10.893 1.00 98.44 72 ARG A CA 1
ATOM 505 C C . ARG A 1 72 ? 3.376 2.264 11.082 1.00 98.44 72 ARG A C 1
ATOM 507 O O . ARG A 1 72 ? 2.500 2.746 11.792 1.00 98.44 72 ARG A O 1
ATOM 514 N N . PHE A 1 73 ? 3.258 1.075 10.489 1.00 98.62 73 PHE A N 1
ATOM 515 C CA . PHE A 1 73 ? 2.047 0.257 10.611 1.00 98.62 73 PHE A CA 1
ATOM 516 C C . PHE A 1 73 ? 1.796 -0.186 12.061 1.00 98.62 73 PHE A C 1
ATOM 518 O O . PHE A 1 73 ? 0.672 -0.100 12.552 1.00 98.62 73 PHE A O 1
ATOM 525 N N . GLY A 1 74 ? 2.850 -0.593 12.778 1.00 98.62 74 GLY A N 1
ATOM 526 C CA . GLY A 1 74 ? 2.767 -0.949 14.195 1.00 98.62 74 GLY A CA 1
ATOM 527 C C . GLY A 1 74 ? 2.281 0.210 15.069 1.00 98.62 74 GLY A C 1
ATOM 528 O O . GLY A 1 74 ? 1.421 0.016 15.925 1.00 98.62 74 GLY A O 1
ATOM 529 N N . PHE A 1 75 ? 2.759 1.433 14.825 1.00 98.56 75 PHE A N 1
ATOM 530 C CA . PHE A 1 75 ? 2.273 2.618 15.532 1.00 98.56 75 PHE A CA 1
ATOM 531 C C . PHE A 1 75 ? 0.820 2.951 15.187 1.00 98.56 75 PHE A C 1
ATOM 533 O O . PHE A 1 75 ? 0.069 3.306 16.092 1.00 98.56 75 PHE A O 1
ATOM 540 N N . SER A 1 76 ? 0.398 2.800 13.928 1.00 98.56 76 SER A N 1
ATOM 541 C CA . SER A 1 76 ? -1.012 2.949 13.538 1.00 98.56 76 SER A CA 1
ATOM 542 C C . SER A 1 76 ? -1.915 1.964 14.293 1.00 98.56 76 SER A C 1
ATOM 544 O O . SER A 1 76 ? -2.935 2.377 14.841 1.00 98.56 76 SER A O 1
ATOM 546 N N . LEU A 1 77 ? -1.508 0.695 14.421 1.00 98.31 77 LEU A N 1
ATOM 547 C CA . LEU A 1 77 ? -2.231 -0.302 15.223 1.00 98.31 77 LEU A CA 1
ATOM 548 C C . LEU A 1 77 ? -2.307 0.077 16.706 1.00 98.31 77 LEU A C 1
ATOM 550 O O . LEU A 1 77 ? -3.386 0.042 17.289 1.00 98.31 77 LEU A O 1
ATOM 554 N N . ILE A 1 78 ? -1.183 0.460 17.318 1.00 98.56 78 ILE A N 1
ATOM 555 C CA . ILE A 1 78 ? -1.142 0.847 18.739 1.00 98.56 78 ILE A CA 1
ATOM 556 C C . ILE A 1 78 ? -2.048 2.055 18.999 1.00 98.56 78 ILE A C 1
ATOM 558 O O . ILE A 1 78 ? -2.783 2.075 19.982 1.00 98.56 78 ILE A O 1
ATOM 562 N N . ARG A 1 79 ? -2.018 3.058 18.118 1.00 98.44 79 ARG A N 1
ATOM 563 C CA . ARG A 1 79 ? -2.879 4.242 18.221 1.00 98.44 79 ARG A CA 1
ATOM 564 C C . ARG A 1 79 ? -4.361 3.876 18.131 1.00 98.44 79 ARG A C 1
ATOM 566 O O . ARG A 1 79 ? -5.141 4.353 18.950 1.00 98.44 79 ARG A O 1
ATOM 573 N N . ALA A 1 80 ? -4.723 2.991 17.202 1.00 98.38 80 ALA A N 1
ATOM 574 C CA . ALA A 1 80 ? -6.099 2.532 17.039 1.00 98.38 80 ALA A CA 1
ATOM 575 C C . ALA A 1 80 ? -6.584 1.762 18.278 1.00 98.38 80 ALA A C 1
ATOM 577 O O . ALA A 1 80 ? -7.648 2.061 18.812 1.00 98.38 80 ALA A O 1
ATOM 578 N N . LEU A 1 81 ? -5.754 0.856 18.812 1.00 97.94 81 LEU A N 1
ATOM 579 C CA . LEU A 1 81 ? -6.030 0.133 20.062 1.00 97.94 81 LEU A CA 1
ATOM 580 C C . LEU A 1 81 ? -6.163 1.064 21.277 1.00 97.94 81 LEU A C 1
ATOM 582 O O . LEU A 1 81 ? -6.902 0.760 22.208 1.00 97.94 81 LEU A O 1
ATOM 586 N N . ASN A 1 82 ? -5.476 2.209 21.261 1.00 98.19 82 ASN A N 1
ATOM 587 C CA . ASN A 1 82 ? -5.594 3.252 22.283 1.00 98.19 82 ASN A CA 1
ATOM 588 C C . ASN A 1 82 ? -6.814 4.175 22.079 1.00 98.19 82 ASN A C 1
ATOM 590 O O . ASN A 1 82 ? -6.940 5.182 22.775 1.00 98.19 82 ASN A O 1
ATOM 594 N N . GLY A 1 83 ? -7.717 3.845 21.151 1.00 97.69 83 GLY A N 1
ATOM 595 C CA . GLY A 1 83 ? -8.984 4.547 20.946 1.00 97.69 83 GLY A CA 1
ATOM 596 C C . GLY A 1 83 ? -8.921 5.725 19.974 1.00 97.69 83 GLY A C 1
ATOM 597 O O . GLY A 1 83 ? -9.902 6.464 19.855 1.00 97.69 83 GLY A O 1
ATOM 598 N N . GLU A 1 84 ? -7.805 5.926 19.268 1.00 98.19 84 GLU A N 1
ATOM 599 C CA . GLU A 1 84 ? -7.766 6.910 18.190 1.00 98.19 84 GLU A CA 1
ATOM 600 C C . GLU A 1 84 ? -8.618 6.437 17.001 1.00 98.19 84 GLU A C 1
ATOM 602 O O . GLU A 1 84 ? -8.431 5.347 16.467 1.00 98.19 84 GLU A O 1
ATOM 607 N N . GLN A 1 85 ? -9.565 7.275 16.581 1.00 97.50 85 GLN A N 1
ATOM 608 C CA . GLN A 1 85 ? -10.522 6.941 15.527 1.00 97.50 85 GLN A CA 1
ATOM 609 C C . GLN A 1 85 ? -9.975 7.242 14.131 1.00 97.50 85 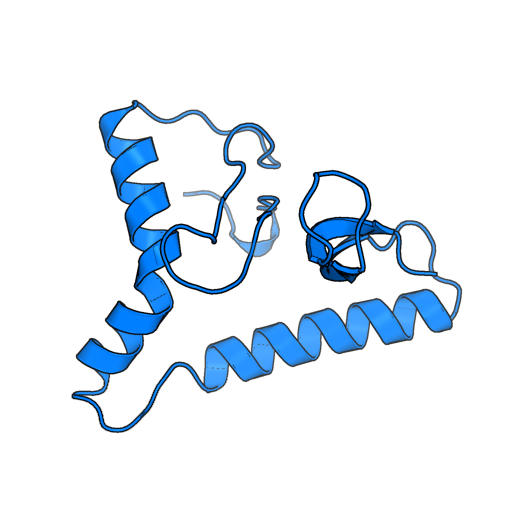GLN A C 1
ATOM 611 O O . GLN A 1 85 ? -9.096 8.083 13.949 1.00 97.50 85 GLN A O 1
ATOM 616 N N . ASN A 1 86 ? -10.594 6.631 13.119 1.00 97.12 86 ASN A N 1
ATOM 617 C CA . ASN A 1 86 ? -10.336 6.911 11.703 1.00 97.12 86 ASN A CA 1
ATOM 618 C C . ASN A 1 86 ? -8.899 6.608 11.246 1.00 97.12 86 ASN A C 1
ATOM 620 O O . ASN A 1 86 ? -8.427 7.182 10.262 1.00 97.12 86 ASN A O 1
ATOM 624 N N . ILE A 1 87 ? -8.206 5.687 11.920 1.00 98.19 87 ILE A N 1
ATOM 625 C CA . ILE A 1 87 ? -6.906 5.199 11.462 1.00 98.19 87 ILE A CA 1
ATOM 626 C C . ILE A 1 87 ? -7.131 4.165 10.366 1.00 98.19 87 ILE A C 1
ATOM 628 O O . ILE A 1 87 ? -7.659 3.086 10.612 1.00 98.19 87 ILE A O 1
ATOM 632 N N . VAL A 1 88 ? -6.717 4.499 9.146 1.00 98.06 88 VAL A N 1
ATOM 633 C CA . VAL A 1 88 ? -6.855 3.630 7.977 1.00 98.06 88 VAL A CA 1
ATOM 634 C C . VAL A 1 88 ? -5.478 3.261 7.445 1.00 98.06 88 VAL A C 1
ATOM 636 O O . VAL A 1 88 ? -4.673 4.142 7.148 1.00 98.06 88 VAL A O 1
ATOM 639 N N . GLU A 1 89 ? -5.228 1.966 7.270 1.00 98.56 89 GLU A N 1
ATOM 640 C CA . GLU A 1 89 ? -4.009 1.436 6.646 1.00 98.56 89 GLU A CA 1
ATOM 641 C C . GLU A 1 89 ? -4.376 0.368 5.609 1.00 98.56 89 GLU A C 1
ATOM 643 O O . GLU A 1 89 ? -5.400 -0.297 5.734 1.00 98.56 89 GLU A O 1
ATOM 648 N N . CYS A 1 90 ? -3.555 0.176 4.574 1.00 98.50 90 CYS A N 1
ATOM 649 C CA . CYS A 1 90 ? -3.719 -0.976 3.679 1.00 98.50 90 CYS A CA 1
ATOM 650 C C . CYS A 1 90 ? -3.065 -2.206 4.315 1.00 98.50 90 CYS A C 1
ATOM 652 O O . CYS A 1 90 ? -1.911 -2.136 4.739 1.00 98.50 90 CYS A O 1
ATOM 654 N N . SER A 1 91 ? -3.778 -3.330 4.377 1.00 98.62 91 SER A N 1
ATOM 655 C CA . SER A 1 91 ? -3.242 -4.555 4.975 1.00 98.62 91 SER A CA 1
ATOM 656 C C . SER A 1 91 ? -3.781 -5.804 4.290 1.00 98.62 91 SER A C 1
ATOM 658 O O . SER A 1 91 ? -4.968 -5.884 3.982 1.00 98.62 91 SER A O 1
ATOM 660 N N . TYR A 1 92 ? -2.909 -6.794 4.078 1.00 98.62 92 TYR A N 1
ATOM 661 C CA . TYR A 1 92 ? -3.276 -8.091 3.517 1.00 98.62 92 TYR A CA 1
ATOM 662 C C . TYR A 1 92 ? -3.902 -8.973 4.598 1.00 98.62 92 TYR A C 1
ATOM 664 O O . TYR A 1 92 ? -3.208 -9.563 5.427 1.00 98.62 92 TYR A O 1
ATOM 672 N N . VAL A 1 93 ? -5.229 -9.050 4.587 1.00 98.56 93 VAL A N 1
ATOM 673 C CA . VAL A 1 93 ? -6.024 -9.725 5.618 1.00 98.56 93 VAL A CA 1
ATOM 674 C C . VAL A 1 93 ? -7.011 -10.694 4.986 1.00 98.56 93 VAL A C 1
ATOM 676 O O . VAL A 1 93 ? -7.191 -10.721 3.766 1.00 98.56 93 VAL A O 1
ATOM 679 N N . ARG A 1 94 ? -7.662 -11.518 5.815 1.00 98.50 94 ARG A N 1
ATOM 680 C CA . ARG A 1 94 ? -8.807 -12.310 5.360 1.00 98.50 94 ARG A CA 1
ATOM 681 C C . ARG A 1 94 ? -9.870 -11.345 4.843 1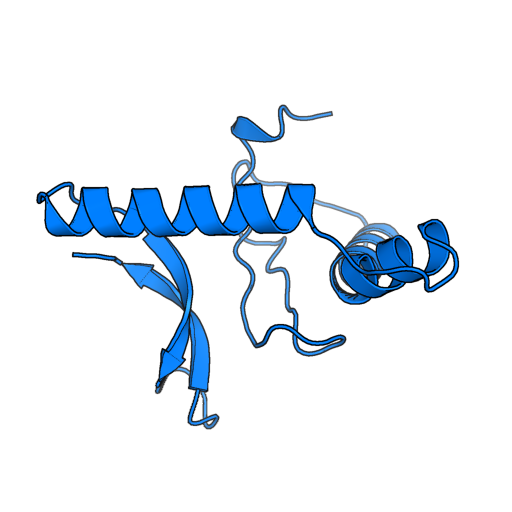.00 98.50 94 ARG A C 1
ATOM 683 O O . ARG A 1 94 ? -10.256 -10.429 5.562 1.00 98.50 94 ARG A O 1
ATOM 690 N N . SER A 1 95 ? -10.316 -11.550 3.612 1.00 98.06 95 SER A N 1
ATOM 691 C CA . SER A 1 95 ? -11.168 -10.595 2.908 1.00 98.06 95 SER A CA 1
ATOM 692 C C . SER A 1 95 ? -12.285 -11.310 2.158 1.00 98.06 95 SER A C 1
ATOM 694 O O . SER A 1 95 ? -12.156 -12.477 1.792 1.00 98.06 95 SER A O 1
ATOM 696 N N . ASN A 1 96 ? -13.390 -10.597 1.967 1.00 97.31 96 ASN A N 1
ATOM 697 C CA . ASN A 1 96 ? -14.533 -10.979 1.140 1.00 97.31 96 ASN A CA 1
ATOM 698 C C . ASN A 1 96 ? -14.815 -9.938 0.039 1.00 97.31 96 ASN A C 1
ATOM 700 O O . ASN A 1 96 ? -15.882 -9.964 -0.565 1.00 97.31 96 ASN A O 1
ATOM 704 N N . VAL A 1 97 ? -13.886 -9.004 -0.201 1.00 97.31 97 VAL A N 1
ATOM 705 C CA . VAL A 1 97 ? -14.021 -7.956 -1.233 1.00 97.31 97 VAL A CA 1
ATOM 706 C C . VAL A 1 97 ? -13.887 -8.535 -2.647 1.00 97.31 97 VAL A C 1
ATOM 708 O O . VAL A 1 97 ? -14.396 -7.966 -3.608 1.00 97.31 97 VAL A O 1
ATOM 711 N N . THR A 1 98 ? -13.206 -9.673 -2.776 1.00 97.62 98 THR A N 1
ATOM 712 C CA . THR A 1 98 ? -13.057 -10.442 -4.019 1.00 97.62 98 THR A CA 1
ATOM 713 C C . THR A 1 98 ? -13.245 -11.928 -3.709 1.00 97.62 98 THR A C 1
ATOM 715 O O . THR A 1 98 ? -13.353 -12.305 -2.541 1.00 97.62 98 THR A O 1
ATOM 718 N N . ASP A 1 99 ? -13.200 -12.786 -4.728 1.00 97.44 99 ASP A N 1
ATOM 719 C CA . ASP A 1 99 ? -13.240 -14.245 -4.545 1.00 97.44 99 ASP A CA 1
ATOM 720 C C . ASP A 1 99 ? -11.981 -14.810 -3.850 1.00 97.44 99 ASP A C 1
ATOM 722 O O . ASP A 1 99 ? -11.966 -15.957 -3.390 1.00 97.44 99 ASP A O 1
ATOM 726 N N . ALA A 1 100 ? -10.901 -14.024 -3.750 1.00 97.69 100 ALA A N 1
ATOM 727 C CA . ALA A 1 100 ? -9.698 -14.425 -3.032 1.00 97.69 100 ALA A CA 1
ATOM 728 C C . ALA A 1 100 ? -9.937 -14.426 -1.513 1.00 97.69 100 ALA A C 1
ATOM 730 O O . ALA A 1 100 ? -10.377 -13.437 -0.934 1.00 97.69 100 ALA A O 1
ATOM 731 N N . LYS A 1 101 ? -9.549 -15.520 -0.837 1.00 98.25 101 LYS A N 1
ATOM 732 C CA . LYS A 1 101 ? -9.712 -15.682 0.627 1.00 98.25 101 LYS A CA 1
ATOM 733 C C . LYS A 1 101 ? -8.994 -14.604 1.451 1.00 98.25 101 LYS A C 1
ATOM 735 O O . LYS A 1 101 ? -9.381 -14.332 2.588 1.00 98.25 101 LYS A O 1
ATOM 740 N N . TYR A 1 102 ? -7.918 -14.051 0.898 1.00 98.69 102 TYR A N 1
ATOM 741 C CA . TYR A 1 102 ? -7.121 -12.983 1.483 1.00 98.69 102 TYR A CA 1
ATOM 742 C C . TYR A 1 102 ? -6.846 -11.941 0.406 1.00 98.69 102 TYR A C 1
ATOM 744 O O . TYR A 1 102 ? -6.582 -12.295 -0.744 1.00 98.69 102 TYR A O 1
ATOM 752 N N . PHE A 1 103 ? -6.928 -10.668 0.775 1.00 98.69 103 PHE A N 1
ATOM 753 C CA . PHE A 1 103 ? -6.717 -9.558 -0.146 1.00 98.69 103 PHE A CA 1
ATOM 754 C C . PHE A 1 103 ? -6.361 -8.299 0.645 1.00 98.69 103 PHE A C 1
ATOM 756 O O . PHE A 1 103 ? -6.875 -8.091 1.745 1.00 98.69 103 PHE A O 1
ATOM 763 N N . SER A 1 104 ? -5.485 -7.463 0.090 1.00 98.81 104 SER A N 1
ATOM 764 C CA . SER A 1 104 ? -5.148 -6.161 0.661 1.00 98.81 104 SER A CA 1
ATOM 765 C C . SER A 1 104 ? -6.136 -5.107 0.194 1.00 98.81 104 SER A C 1
ATOM 767 O O . SER A 1 104 ? -6.321 -4.916 -1.006 1.00 98.81 104 SER A O 1
ATOM 769 N N . THR A 1 105 ? -6.732 -4.398 1.143 1.00 98.56 105 THR A N 1
ATOM 770 C CA . THR A 1 105 ? -7.531 -3.185 0.931 1.00 98.56 105 THR A CA 1
ATOM 771 C C . THR A 1 105 ? -7.244 -2.197 2.062 1.00 98.56 105 THR A C 1
ATOM 773 O O . THR A 1 105 ? -6.695 -2.605 3.090 1.00 98.56 105 THR A O 1
ATOM 776 N N . PRO A 1 106 ? -7.616 -0.910 1.928 1.00 98.38 106 PRO A N 1
ATOM 777 C CA . PRO A 1 106 ? -7.699 -0.021 3.080 1.00 98.38 106 PRO A CA 1
ATOM 778 C C . PRO A 1 106 ? -8.631 -0.619 4.141 1.00 98.38 106 PRO A C 1
ATOM 780 O O . PRO A 1 106 ? -9.765 -0.986 3.830 1.00 98.38 106 PRO A O 1
ATOM 783 N N . VAL A 1 107 ? -8.154 -0.723 5.378 1.00 98.25 107 VAL A N 1
ATOM 784 C CA . VAL A 1 107 ? -8.918 -1.204 6.532 1.00 98.25 107 VAL A CA 1
ATOM 785 C C . VAL A 1 107 ? -8.942 -0.129 7.609 1.00 98.25 107 VAL A C 1
ATOM 787 O O . VAL A 1 107 ? -7.919 0.494 7.892 1.00 98.25 107 VAL A O 1
ATOM 790 N N . LEU A 1 108 ? -10.118 0.101 8.191 1.00 98.25 108 LEU A N 1
ATOM 791 C CA . LEU A 1 108 ? -10.259 0.917 9.392 1.00 98.25 108 LEU A CA 1
ATOM 792 C C . LEU A 1 108 ? -9.790 0.086 10.590 1.00 98.25 108 LEU A C 1
ATOM 794 O O . LEU A 1 108 ? -10.320 -0.997 10.830 1.00 98.25 108 LEU A O 1
ATOM 798 N N . LEU A 1 109 ? -8.787 0.587 11.301 1.00 97.81 109 LEU A N 1
ATOM 799 C CA . LEU A 1 109 ? -8.255 -0.009 12.521 1.00 97.81 109 LEU A CA 1
ATOM 800 C C . LEU A 1 109 ? -9.008 0.555 13.734 1.00 97.81 109 LEU A C 1
ATOM 802 O O . LEU A 1 109 ? -9.314 1.749 13.762 1.00 97.81 109 LEU A O 1
ATOM 806 N N . GLY A 1 110 ? -9.269 -0.290 14.733 1.00 88.88 110 GLY A N 1
ATOM 807 C CA . GLY A 1 110 ? -9.946 0.073 15.982 1.00 88.88 110 GLY A CA 1
ATOM 808 C C . GLY A 1 110 ? -10.506 -1.135 16.713 1.00 88.88 110 GLY A C 1
ATOM 809 O O . GLY A 1 110 ? -10.594 -2.211 16.078 1.00 88.88 110 GLY A O 1
#

Organism: NCBI:txid1563983

pLDDT: mean 97.23, std 2.33, range [82.5, 98.81]

Radius of gyration: 15.44 Å; chains: 1; bounding box: 39×33×43 Å

Sequence (110 aa):
GIDPQKVSVPVIGGHSGITIIPVISQAKPSVSFPDDQLKALTERIQEAGTEVVKAKAGTGSATLSMAYAGARFGFSLIRALNGEQNIVECSYVRSNVTDAKYFSTPVLLG

Foldseek 3Di:
DDDPVQKDWWWKADLAAPRTRTRLCPIVVRDDDDPVVVVVVRNCVRCVQVVQCVVVVNPDTDDPVVVVVVVVVVVLQVCLVVPDFDRWDWDFQQDDPDPDRTMTGIDTHD

InterPro domains:
  IPR015955 Lactate dehydrogenase/glycoside hydrolase, family 4, C-terminal [G3DSA:3.90.110.10] (1-110)
  IPR015955 Lactate dehydrogenase/glycoside hydrolase, family 4, C-terminal [SSF56327] (1-110)
  IPR022383 Lactate/malate dehydrogenase, C-terminal [PF02866] (1-110)